Protein AF-A0AAN9GG97-F1 (afdb_monomer_lite)

Sequence (84 aa):
MERRKVEVQVKMKEQEVLNYELSSLKPRAKVYRQQQNSNIMFLSGVQQEMHRAKQNLDSLQKEYRDLETSTSHTERREEEEEKS

InterPro domains:
  IPR054148 ASNSD1 upstream open reading frame protein [PF21975] (5-69)

Structure (mmCIF, N/CA/C/O backbone):
data_AF-A0AAN9GG97-F1
#
_entry.id   AF-A0AAN9GG97-F1
#
loop_
_atom_site.group_PDB
_atom_site.id
_atom_site.type_symbol
_atom_site.label_atom_id
_atom_site.label_alt_id
_atom_site.label_comp_id
_atom_site.label_asym_id
_atom_site.label_entity_id
_atom_site.label_seq_id
_atom_site.pdbx_PDB_ins_code
_atom_site.Cartn_x
_atom_site.Cartn_y
_atom_site.Cartn_z
_atom_site.occupancy
_atom_site.B_iso_or_equiv
_atom_site.auth_seq_id
_atom_site.auth_comp_id
_atom_site.auth_asym_id
_atom_site.auth_atom_id
_atom_site.pdbx_PDB_model_num
ATOM 1 N N . MET A 1 1 ? 4.864 -0.172 -22.205 1.00 72.56 1 MET A N 1
ATOM 2 C CA . MET A 1 1 ? 5.610 0.196 -20.982 1.00 72.56 1 MET A CA 1
ATOM 3 C C . MET A 1 1 ? 4.978 1.384 -20.267 1.00 72.56 1 MET A C 1
ATOM 5 O O . MET A 1 1 ? 4.716 1.274 -19.077 1.00 72.56 1 MET A O 1
ATOM 9 N N . GLU A 1 2 ? 4.620 2.455 -20.981 1.00 84.31 2 GLU A N 1
ATOM 10 C CA . GLU A 1 2 ? 4.092 3.685 -20.366 1.00 84.31 2 GLU A CA 1
ATOM 11 C C . GLU A 1 2 ? 2.814 3.508 -19.528 1.00 84.31 2 GLU A C 1
ATOM 13 O O . GLU A 1 2 ? 2.766 3.921 -18.374 1.00 84.31 2 GLU A O 1
ATOM 18 N N . ARG A 1 3 ? 1.806 2.781 -20.035 1.00 90.19 3 ARG A N 1
ATOM 19 C CA . ARG A 1 3 ? 0.585 2.485 -19.255 1.00 90.19 3 ARG A CA 1
ATOM 20 C C . ARG A 1 3 ? 0.884 1.797 -17.920 1.00 90.19 3 ARG A C 1
ATOM 22 O O . ARG A 1 3 ? 0.258 2.117 -16.917 1.00 90.19 3 ARG A O 1
ATOM 29 N N . ARG A 1 4 ? 1.865 0.888 -17.895 1.00 91.75 4 ARG A N 1
ATOM 30 C CA . ARG A 1 4 ? 2.246 0.175 -16.673 1.00 91.75 4 ARG A CA 1
ATOM 31 C C . ARG A 1 4 ? 2.949 1.096 -15.676 1.00 91.75 4 ARG A C 1
ATOM 33 O O . ARG A 1 4 ? 2.671 1.000 -14.488 1.00 91.75 4 ARG A O 1
ATOM 40 N N . LYS A 1 5 ? 3.808 2.006 -16.147 1.00 90.56 5 LYS A N 1
ATOM 41 C CA . LYS A 1 5 ? 4.450 3.020 -15.294 1.00 90.56 5 LYS A CA 1
ATOM 42 C C . LYS A 1 5 ? 3.404 3.896 -14.601 1.00 90.56 5 LYS A C 1
ATOM 44 O O . LYS A 1 5 ? 3.457 4.046 -13.383 1.00 90.56 5 LYS A O 1
ATOM 49 N N . VAL A 1 6 ? 2.409 4.376 -15.350 1.00 94.50 6 VAL A N 1
ATOM 50 C CA . VAL A 1 6 ? 1.292 5.163 -14.800 1.00 94.50 6 VAL A CA 1
ATOM 51 C C . VAL A 1 6 ? 0.483 4.354 -13.780 1.00 94.50 6 VAL A C 1
ATOM 53 O O . VAL A 1 6 ? 0.213 4.847 -12.689 1.00 94.50 6 VAL A O 1
ATOM 56 N N . GLU A 1 7 ? 0.143 3.094 -14.074 1.00 95.31 7 GLU A N 1
ATOM 57 C CA . GLU A 1 7 ? -0.545 2.217 -13.110 1.00 95.31 7 GLU A CA 1
ATOM 58 C C . GLU A 1 7 ? 0.238 2.052 -11.801 1.00 95.31 7 GLU A C 1
ATOM 60 O O . GLU A 1 7 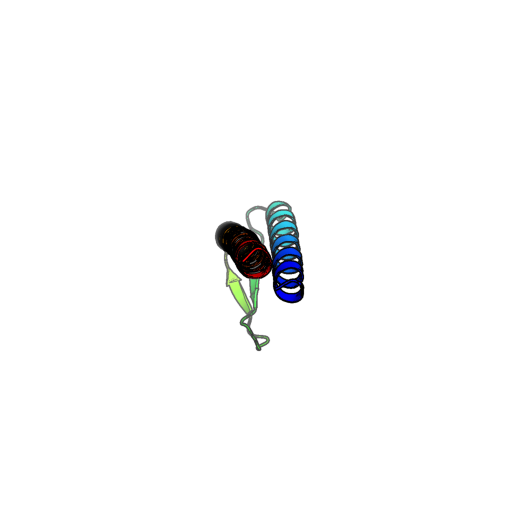? -0.346 2.093 -10.717 1.00 95.31 7 GLU A O 1
ATOM 65 N N . VAL A 1 8 ? 1.556 1.853 -11.887 1.00 95.50 8 VAL A N 1
ATOM 66 C CA . VAL A 1 8 ? 2.417 1.705 -10.708 1.00 95.50 8 VAL A CA 1
ATOM 67 C C . VAL A 1 8 ? 2.474 3.011 -9.914 1.00 95.50 8 VAL A C 1
ATOM 69 O O . VAL A 1 8 ? 2.322 2.969 -8.695 1.00 95.50 8 VAL A O 1
ATOM 72 N N . GLN A 1 9 ? 2.591 4.168 -10.573 1.00 95.25 9 GLN A N 1
ATOM 73 C CA . GLN A 1 9 ? 2.558 5.479 -9.910 1.00 95.25 9 GLN A CA 1
ATOM 74 C C . GLN A 1 9 ? 1.237 5.730 -9.172 1.00 95.25 9 GLN A C 1
ATOM 76 O O . GLN A 1 9 ? 1.251 6.185 -8.027 1.00 95.25 9 GLN A O 1
ATOM 81 N N . VAL A 1 10 ? 0.097 5.391 -9.785 1.00 97.12 10 VAL A N 1
ATOM 82 C CA . VAL A 1 10 ? -1.218 5.498 -9.131 1.00 97.12 10 VAL A CA 1
ATOM 83 C C . VAL A 1 10 ? -1.255 4.632 -7.873 1.00 97.12 10 VAL A C 1
ATOM 85 O O . VAL A 1 10 ? -1.580 5.128 -6.795 1.00 97.12 10 VAL A O 1
ATOM 88 N N . LYS A 1 11 ? -0.827 3.367 -7.967 1.00 96.44 11 LYS A N 1
ATOM 89 C CA . LYS A 1 11 ? -0.776 2.461 -6.809 1.00 96.44 11 LYS A CA 1
ATOM 90 C C . LYS A 1 11 ? 0.177 2.943 -5.718 1.00 96.44 11 LYS A C 1
ATOM 92 O O . LYS A 1 11 ? -0.127 2.787 -4.537 1.00 96.44 11 LYS A O 1
ATOM 97 N N . MET A 1 12 ? 1.322 3.526 -6.081 1.00 96.75 12 MET A N 1
ATOM 98 C CA . MET A 1 12 ? 2.235 4.137 -5.110 1.00 96.75 12 MET A CA 1
ATOM 99 C C . MET A 1 12 ? 1.529 5.259 -4.356 1.00 96.75 12 MET A C 1
ATOM 101 O O . MET A 1 12 ? 1.585 5.297 -3.126 1.00 96.75 12 MET A O 1
ATOM 105 N N . LYS A 1 13 ? 0.794 6.118 -5.075 1.00 97.00 13 LYS A N 1
ATOM 106 C CA . LYS A 1 13 ? 0.060 7.213 -4.448 1.00 97.00 13 LYS A CA 1
ATOM 107 C C . LYS A 1 13 ? -1.022 6.717 -3.493 1.00 97.00 13 LYS A C 1
ATOM 109 O O . LYS A 1 13 ? -1.176 7.264 -2.404 1.00 97.00 13 LYS A O 1
ATOM 114 N N . GLU A 1 14 ? -1.725 5.651 -3.862 1.00 96.69 14 GLU A N 1
ATOM 115 C CA . GLU A 1 14 ? -2.696 4.993 -2.985 1.00 96.69 14 GLU A CA 1
ATOM 116 C C . GLU A 1 14 ? -2.047 4.466 -1.694 1.00 96.69 14 GLU A C 1
ATOM 118 O O . GLU A 1 14 ? -2.603 4.659 -0.613 1.00 96.69 14 GLU A O 1
ATOM 123 N N . GLN A 1 15 ? -0.862 3.840 -1.771 1.00 96.31 15 GLN A N 1
ATOM 124 C CA . GLN A 1 15 ? -0.155 3.364 -0.571 1.00 96.31 15 GLN A CA 1
ATOM 125 C C . GLN A 1 15 ? 0.336 4.517 0.320 1.00 96.31 15 GLN A C 1
ATOM 127 O O . GLN A 1 15 ? 0.295 4.393 1.544 1.00 96.31 15 GLN A O 1
ATOM 132 N N . GLU A 1 16 ? 0.770 5.641 -0.261 1.00 95.50 16 GLU A N 1
ATOM 133 C CA . GLU A 1 16 ? 1.142 6.843 0.500 1.00 95.50 16 GLU A CA 1
ATOM 134 C C . GLU A 1 16 ? -0.042 7.401 1.290 1.00 95.50 16 GLU A C 1
ATOM 136 O O . GLU A 1 16 ? 0.081 7.652 2.491 1.00 95.50 16 GLU A O 1
ATOM 141 N N . VAL A 1 17 ? -1.191 7.560 0.623 1.00 96.25 17 VAL A N 1
ATOM 142 C CA . VAL A 1 17 ? -2.424 8.034 1.261 1.00 96.25 17 VAL A CA 1
ATOM 143 C C . VAL A 1 17 ? -2.843 7.057 2.353 1.00 96.25 17 VAL A C 1
A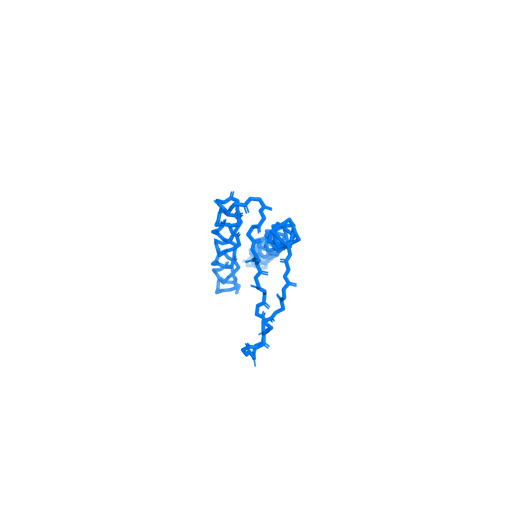TOM 145 O O . VAL A 1 17 ? -3.075 7.479 3.479 1.00 96.25 17 VAL A O 1
ATOM 148 N N . LEU A 1 18 ? -2.843 5.749 2.082 1.00 94.88 18 LEU A N 1
ATOM 149 C CA . LEU A 1 18 ? -3.184 4.740 3.084 1.00 94.88 18 LEU A CA 1
ATOM 150 C C . LEU A 1 18 ? -2.283 4.823 4.325 1.00 94.88 18 LEU A C 1
ATOM 152 O O . LEU A 1 18 ? -2.770 4.732 5.448 1.00 94.88 18 LEU A O 1
ATOM 156 N N . ASN A 1 19 ? -0.975 5.005 4.146 1.00 94.44 19 ASN A N 1
ATOM 157 C CA . ASN A 1 19 ? -0.036 5.119 5.259 1.00 94.44 19 ASN A CA 1
ATOM 158 C C . ASN A 1 19 ? -0.260 6.413 6.065 1.00 94.44 19 ASN A C 1
ATOM 160 O O . ASN A 1 19 ? -0.203 6.385 7.295 1.00 94.44 19 ASN A O 1
ATOM 164 N N . TYR A 1 20 ? -0.571 7.524 5.388 1.00 95.38 20 TYR A N 1
ATOM 165 C CA . TYR A 1 20 ? -0.966 8.774 6.040 1.00 95.38 20 TYR A CA 1
ATOM 166 C C . TYR A 1 20 ? -2.248 8.594 6.865 1.00 95.38 20 TYR A C 1
ATOM 168 O O . TYR A 1 20 ? -2.253 8.912 8.055 1.00 95.38 20 TYR A O 1
ATOM 176 N N . GLU A 1 21 ? -3.289 7.997 6.285 1.00 95.12 21 GLU A N 1
ATOM 177 C CA . GLU A 1 21 ? -4.556 7.734 6.973 1.00 95.12 21 GLU A CA 1
ATOM 178 C C . GLU A 1 21 ? -4.367 6.806 8.176 1.00 95.12 21 GLU A C 1
ATOM 180 O O . GLU A 1 21 ? -4.833 7.097 9.272 1.00 95.12 21 GLU A O 1
ATOM 185 N N . LEU A 1 22 ? -3.608 5.716 8.032 1.00 94.19 22 LEU A N 1
ATOM 186 C CA . LEU A 1 22 ? -3.320 4.812 9.149 1.00 94.19 22 LEU A CA 1
ATOM 187 C C . LEU A 1 22 ? -2.541 5.503 10.277 1.00 94.19 22 LEU A C 1
ATOM 189 O O . LEU A 1 22 ? -2.757 5.185 11.446 1.00 94.19 22 LEU A O 1
ATOM 193 N N . SER A 1 23 ? -1.662 6.453 9.943 1.00 93.12 23 SER A N 1
ATOM 194 C CA . SER A 1 23 ? -0.897 7.226 10.929 1.00 93.12 23 SER A CA 1
ATOM 195 C C . SER A 1 23 ? -1.743 8.249 11.694 1.00 93.12 23 SER A C 1
ATOM 197 O O . SER A 1 23 ? -1.398 8.595 12.824 1.00 93.12 23 SER A O 1
ATOM 199 N N . SER A 1 24 ? -2.853 8.709 11.106 1.00 94.88 24 SER A N 1
ATOM 200 C CA . SER A 1 24 ? -3.778 9.660 11.735 1.00 94.88 24 SER A CA 1
ATOM 201 C C . SER A 1 24 ? -4.749 8.977 12.711 1.00 94.88 24 SER A C 1
ATOM 203 O O . SER A 1 24 ? -5.371 9.635 13.553 1.00 94.88 24 SER A O 1
ATOM 205 N N . LEU A 1 25 ? -4.864 7.645 12.643 1.00 94.00 25 LEU A N 1
ATOM 206 C CA . LEU A 1 25 ? -5.725 6.865 13.523 1.00 94.00 25 LEU A CA 1
ATOM 207 C C . LEU A 1 25 ? -5.227 6.857 14.973 1.00 94.00 25 LEU A C 1
ATOM 209 O O . LEU A 1 25 ? -4.035 6.852 15.280 1.00 94.00 25 LEU A O 1
ATOM 213 N N . LYS A 1 26 ? -6.179 6.754 15.907 1.00 92.12 26 LYS A N 1
ATOM 214 C CA . LYS A 1 26 ? -5.867 6.560 17.330 1.00 92.12 26 LYS A CA 1
ATOM 215 C C . LYS A 1 26 ? -5.108 5.232 17.532 1.00 92.12 26 LYS A C 1
ATOM 217 O O . LYS A 1 26 ? -5.480 4.240 16.906 1.00 92.12 26 LYS A O 1
ATOM 222 N N . PRO A 1 27 ? -4.170 5.133 18.498 1.00 84.12 27 PRO A N 1
ATOM 223 C CA . PRO A 1 27 ? -3.327 3.940 18.694 1.00 84.12 27 PRO A CA 1
ATOM 224 C C . PRO A 1 27 ? -4.061 2.602 18.898 1.00 84.12 27 PRO A C 1
ATOM 226 O O . PRO A 1 27 ? -3.470 1.541 18.729 1.00 84.12 27 PRO A O 1
ATOM 229 N N . ARG A 1 28 ? -5.339 2.633 19.294 1.00 86.56 28 ARG A N 1
ATOM 230 C CA . ARG A 1 28 ? -6.184 1.448 19.534 1.00 86.56 28 ARG A CA 1
ATOM 231 C C . ARG A 1 28 ? -7.386 1.364 18.589 1.00 86.56 28 ARG A C 1
ATOM 233 O O . ARG A 1 28 ? -8.365 0.686 18.897 1.00 86.56 28 ARG A O 1
ATOM 240 N N . ALA A 1 29 ? -7.352 2.089 17.473 1.00 93.06 29 ALA A N 1
ATOM 241 C CA . ALA A 1 29 ? -8.385 1.986 16.454 1.00 93.06 29 ALA A CA 1
ATOM 242 C C . ALA A 1 29 ? -8.422 0.560 15.882 1.00 93.06 29 ALA A C 1
ATOM 244 O O . ALA A 1 29 ? -7.382 -0.052 15.636 1.00 93.06 29 ALA A O 1
ATOM 245 N N . LYS A 1 30 ? -9.632 0.027 15.681 1.00 93.44 30 LYS A N 1
ATOM 246 C CA . LYS A 1 30 ? -9.820 -1.249 14.987 1.00 93.44 30 LYS A CA 1
ATOM 247 C C . LYS A 1 30 ? -9.684 -0.994 13.494 1.00 93.44 30 LYS A C 1
ATOM 249 O O . LYS A 1 30 ? -10.465 -0.226 12.938 1.00 93.44 30 LYS A O 1
ATOM 254 N N . VAL A 1 31 ? -8.712 -1.641 12.871 1.00 95.31 31 VAL A N 1
ATOM 255 C CA . VAL A 1 31 ? -8.515 -1.594 11.425 1.00 95.31 31 VAL A CA 1
ATOM 256 C C . VAL A 1 31 ? -9.024 -2.901 10.849 1.00 95.31 31 VAL A C 1
ATOM 258 O O . VAL A 1 31 ? -8.8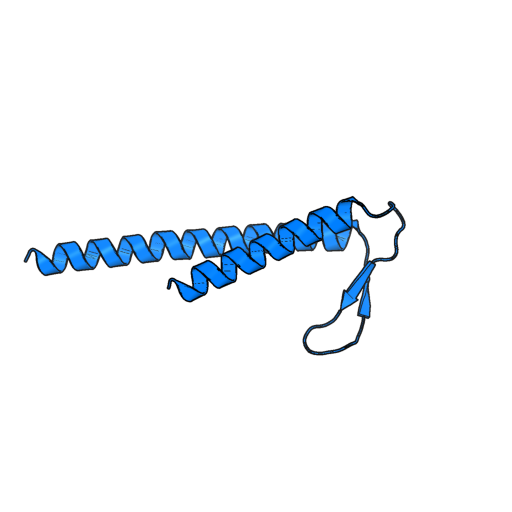10 -3.965 11.425 1.00 95.31 31 VAL A O 1
ATOM 261 N N . TYR A 1 32 ? -9.722 -2.825 9.726 1.00 95.00 32 TYR A N 1
ATOM 262 C CA . TYR A 1 32 ? -10.206 -4.003 9.027 1.00 95.00 32 TYR A CA 1
ATOM 263 C C . TYR A 1 32 ? -9.647 -4.010 7.617 1.00 95.00 32 TYR A C 1
ATOM 265 O O . TYR A 1 32 ? -9.673 -2.991 6.929 1.00 95.00 32 TYR A O 1
ATOM 273 N N . ARG A 1 33 ? -9.153 -5.167 7.183 1.00 93.88 33 ARG A N 1
ATOM 274 C CA . ARG A 1 33 ? -8.679 -5.369 5.820 1.00 93.88 33 ARG A CA 1
ATOM 275 C C . ARG A 1 33 ? -9.698 -6.178 5.042 1.00 93.88 33 ARG A C 1
ATOM 277 O O . ARG A 1 33 ? -10.054 -7.284 5.447 1.00 93.88 33 ARG A O 1
ATOM 284 N N . GLN A 1 34 ? -10.118 -5.642 3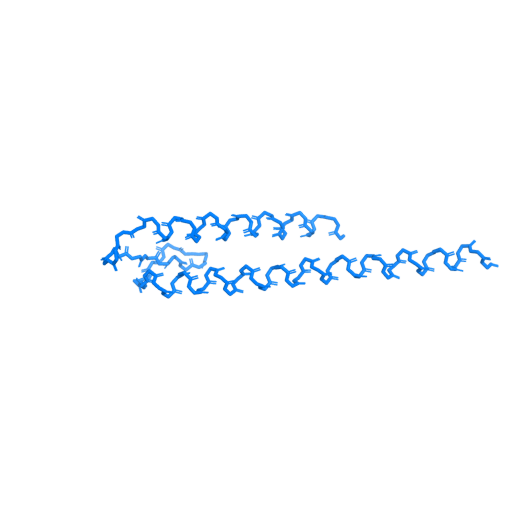.907 1.00 94.12 34 GLN A N 1
ATOM 285 C CA . GLN A 1 34 ? -10.990 -6.342 2.978 1.00 94.12 34 GLN A CA 1
ATOM 286 C C . GLN A 1 34 ? -10.195 -7.352 2.138 1.00 94.12 34 GLN A C 1
ATOM 288 O O . GLN A 1 34 ? -9.097 -7.059 1.655 1.00 94.12 34 GLN A O 1
ATOM 293 N N . GLN A 1 35 ? -10.742 -8.554 1.967 1.00 93.12 35 GLN A N 1
ATOM 294 C CA . GLN A 1 35 ? -10.215 -9.547 1.035 1.00 93.12 35 GLN A CA 1
ATOM 295 C C . GLN A 1 35 ? -10.484 -9.114 -0.413 1.00 93.12 35 GLN A C 1
ATOM 297 O O . GLN A 1 35 ? -11.545 -8.583 -0.726 1.00 93.12 35 GLN A O 1
ATOM 302 N N . GLN A 1 36 ? -9.542 -9.370 -1.323 1.00 92.12 36 GLN A N 1
ATOM 303 C CA . GLN A 1 36 ? -9.756 -9.089 -2.745 1.00 92.12 36 GLN A CA 1
ATOM 304 C C . GLN A 1 36 ? -10.953 -9.874 -3.294 1.00 92.12 36 GLN A C 1
ATOM 306 O O . GLN A 1 36 ? -11.130 -11.051 -2.975 1.00 92.12 36 GLN A O 1
ATOM 311 N N . ASN A 1 37 ? -11.742 -9.214 -4.147 1.00 92.69 37 ASN A N 1
ATOM 312 C CA . ASN A 1 37 ? -12.915 -9.780 -4.824 1.00 92.69 37 ASN A CA 1
ATOM 313 C C . ASN A 1 37 ? -14.005 -10.302 -3.870 1.00 92.69 37 ASN A C 1
ATOM 315 O O . ASN A 1 37 ? -14.781 -11.183 -4.227 1.00 92.69 37 ASN A O 1
ATOM 319 N N . SER A 1 38 ? -14.056 -9.781 -2.642 1.00 95.06 38 SER A N 1
ATOM 320 C CA . SER A 1 38 ? -15.044 -10.155 -1.634 1.00 95.06 38 SER A CA 1
ATOM 321 C C . SER A 1 38 ? -15.312 -8.991 -0.683 1.00 95.06 38 SER A C 1
ATOM 323 O O . SER A 1 38 ? -14.503 -8.076 -0.560 1.00 95.06 38 SER A O 1
ATOM 325 N N . ASN A 1 39 ? -16.435 -9.038 0.030 1.00 94.06 39 ASN A N 1
ATOM 326 C CA . ASN A 1 39 ? -16.767 -8.080 1.090 1.00 94.06 39 ASN A CA 1
ATOM 327 C C . ASN A 1 39 ? -16.369 -8.588 2.487 1.00 94.06 39 ASN A C 1
ATOM 329 O O . ASN A 1 39 ? -16.755 -8.004 3.497 1.00 94.06 39 ASN A O 1
ATOM 333 N N . ILE A 1 40 ? -15.604 -9.682 2.560 1.00 96.12 40 ILE A N 1
ATOM 334 C CA . ILE A 1 40 ? -15.092 -10.207 3.828 1.00 96.12 40 ILE A CA 1
ATOM 335 C C . ILE A 1 40 ? -13.998 -9.277 4.354 1.00 96.12 40 ILE A C 1
ATOM 337 O O . ILE A 1 40 ? -13.024 -8.981 3.660 1.00 96.12 40 ILE A O 1
ATOM 341 N N . MET A 1 41 ? -14.162 -8.851 5.605 1.00 95.81 41 MET A N 1
ATOM 342 C CA . MET A 1 41 ? -13.245 -7.975 6.321 1.00 95.81 41 MET A CA 1
ATOM 343 C C . MET A 1 41 ? -12.627 -8.711 7.509 1.00 95.81 41 MET A C 1
ATOM 345 O O . MET A 1 41 ? -13.341 -9.234 8.362 1.00 95.81 41 MET A O 1
ATOM 349 N N . PHE A 1 42 ? -11.301 -8.715 7.588 1.00 95.12 42 PHE A N 1
ATOM 350 C CA . PHE A 1 42 ? -10.560 -9.298 8.701 1.00 95.12 42 PHE A CA 1
ATOM 351 C C . PHE A 1 42 ? -10.044 -8.206 9.622 1.00 95.12 42 PHE A C 1
ATOM 353 O O . PHE A 1 42 ? -9.493 -7.208 9.155 1.00 95.12 42 PHE A O 1
ATOM 360 N N . LEU A 1 43 ? -10.202 -8.405 10.931 1.00 95.25 43 LEU A N 1
ATOM 361 C CA . LEU A 1 43 ? -9.596 -7.525 11.921 1.00 95.25 43 LEU A CA 1
ATOM 362 C C . LEU A 1 43 ? -8.071 -7.579 11.776 1.00 95.25 43 LEU A C 1
ATOM 364 O O . LEU A 1 43 ? -7.477 -8.656 11.754 1.00 95.25 43 LEU A O 1
ATOM 368 N N . SER A 1 44 ? -7.454 -6.408 11.706 1.00 93.12 44 SER A N 1
ATOM 369 C CA . SER A 1 44 ? -6.011 -6.217 11.694 1.00 93.12 44 SER A CA 1
ATOM 370 C C . SER A 1 44 ? -5.620 -5.085 12.652 1.00 93.12 44 SER A C 1
ATOM 372 O O . SER A 1 44 ? -6.463 -4.360 13.190 1.00 93.12 44 SER A O 1
ATOM 374 N N . GLY A 1 45 ? -4.323 -4.960 12.917 1.00 91.12 45 GLY A N 1
ATOM 375 C CA . GLY A 1 45 ? -3.759 -3.882 13.720 1.00 91.12 45 GLY A CA 1
ATOM 376 C C . GLY A 1 45 ? -3.263 -2.728 12.854 1.00 91.12 45 GLY A C 1
ATOM 377 O O . GLY A 1 45 ? -2.751 -2.945 11.758 1.00 91.12 45 GLY A O 1
ATOM 378 N N . VAL A 1 46 ? -3.317 -1.505 13.393 1.00 92.50 46 VAL A N 1
ATOM 379 C CA . VAL A 1 46 ? -2.756 -0.302 12.745 1.00 92.50 46 VAL A CA 1
ATOM 380 C C . VAL A 1 46 ? -1.300 -0.535 12.331 1.00 92.50 46 VAL A C 1
ATOM 382 O O . VAL A 1 46 ? -0.943 -0.321 11.180 1.00 92.50 46 VAL A O 1
ATOM 385 N N . GLN A 1 47 ? -0.466 -1.056 13.238 1.00 91.62 47 GLN A N 1
ATOM 386 C CA . GLN A 1 47 ? 0.950 -1.316 12.952 1.00 91.62 47 GLN A CA 1
ATOM 387 C C . GLN A 1 47 ? 1.158 -2.357 11.845 1.00 91.62 47 GLN A C 1
ATOM 389 O O . GLN A 1 47 ? 2.066 -2.206 11.030 1.00 91.62 47 GLN A O 1
ATOM 394 N N . GLN A 1 48 ? 0.315 -3.393 11.802 1.00 93.00 48 GLN A N 1
ATOM 395 C CA . GLN A 1 48 ? 0.404 -4.443 10.791 1.00 93.00 48 GLN A CA 1
ATOM 396 C C . GLN A 1 48 ? 0.070 -3.889 9.403 1.00 93.00 48 GLN A C 1
ATOM 398 O O . GLN A 1 48 ? 0.835 -4.100 8.463 1.00 93.00 48 GLN A O 1
ATOM 403 N N . GLU A 1 49 ? -1.021 -3.129 9.279 1.00 94.31 49 GLU A N 1
ATOM 404 C CA . GLU A 1 49 ? -1.396 -2.523 7.998 1.00 94.31 49 GLU A CA 1
ATOM 405 C C . GLU A 1 49 ? -0.439 -1.397 7.584 1.00 94.31 49 GLU A C 1
ATOM 407 O O . GLU A 1 49 ? -0.125 -1.284 6.402 1.00 94.31 49 GLU A O 1
ATOM 412 N N . MET A 1 50 ? 0.122 -0.629 8.525 1.00 93.31 50 MET A N 1
ATOM 413 C CA . MET A 1 50 ? 1.171 0.354 8.214 1.00 93.31 50 MET A CA 1
ATOM 414 C C . MET A 1 50 ? 2.436 -0.319 7.675 1.00 93.31 50 MET A C 1
ATOM 416 O O . MET A 1 50 ? 3.025 0.150 6.703 1.00 93.31 50 MET A O 1
ATOM 420 N N . HIS A 1 51 ? 2.867 -1.423 8.294 1.00 94.81 51 HIS A N 1
ATOM 421 C CA . HIS A 1 51 ? 4.012 -2.190 7.810 1.00 94.81 51 HIS A CA 1
ATOM 422 C C . HIS A 1 51 ? 3.753 -2.739 6.405 1.00 94.81 51 HIS A C 1
ATOM 424 O O . HIS A 1 51 ? 4.594 -2.597 5.520 1.00 94.81 51 HIS A O 1
ATOM 430 N N . ARG A 1 52 ? 2.555 -3.285 6.176 1.00 94.25 52 ARG A N 1
ATOM 431 C CA . ARG A 1 52 ? 2.131 -3.788 4.870 1.00 94.25 52 ARG A CA 1
ATOM 432 C C . ARG A 1 52 ? 2.092 -2.690 3.803 1.00 94.25 52 ARG A C 1
ATOM 434 O O . ARG A 1 52 ? 2.570 -2.916 2.696 1.00 94.25 52 ARG A O 1
ATOM 441 N N . ALA A 1 53 ? 1.556 -1.511 4.122 1.00 94.69 53 ALA A N 1
ATOM 442 C CA . ALA A 1 53 ? 1.522 -0.373 3.203 1.00 94.69 53 ALA A CA 1
ATOM 443 C C . ALA A 1 53 ? 2.938 0.056 2.785 1.00 94.69 53 ALA A C 1
ATOM 445 O O . ALA A 1 53 ? 3.189 0.271 1.601 1.00 94.69 53 ALA A O 1
ATOM 446 N N . LYS A 1 54 ? 3.888 0.091 3.733 1.00 95.00 54 LYS A N 1
ATOM 447 C CA . LYS A 1 54 ? 5.306 0.371 3.446 1.00 95.00 54 LYS A CA 1
ATOM 448 C C . LYS A 1 54 ? 5.941 -0.700 2.558 1.00 95.00 54 LYS A C 1
ATOM 450 O O . LYS A 1 54 ? 6.521 -0.358 1.539 1.00 95.00 54 LYS A O 1
ATOM 455 N N . GLN A 1 55 ? 5.757 -1.982 2.879 1.00 96.44 55 GLN A N 1
ATOM 456 C CA . GLN A 1 55 ? 6.279 -3.082 2.054 1.00 96.44 55 GLN A CA 1
ATOM 457 C C . GLN A 1 55 ? 5.742 -3.050 0.615 1.00 96.44 55 GLN A C 1
ATOM 459 O O . GLN A 1 55 ? 6.485 -3.299 -0.337 1.00 96.44 55 GLN A O 1
AT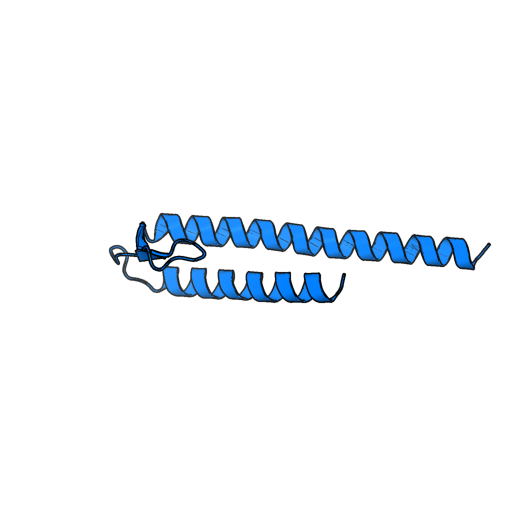OM 464 N N . ASN A 1 56 ? 4.456 -2.734 0.444 1.00 95.62 56 ASN A N 1
ATOM 465 C CA . ASN A 1 56 ? 3.860 -2.578 -0.880 1.00 95.62 56 ASN A CA 1
ATOM 466 C C . ASN A 1 56 ? 4.465 -1.381 -1.622 1.00 95.62 56 ASN A C 1
ATOM 468 O O . ASN A 1 56 ? 4.769 -1.503 -2.805 1.00 95.62 56 ASN A O 1
ATOM 472 N N . LEU A 1 57 ? 4.648 -0.245 -0.942 1.00 95.69 57 LEU A N 1
ATOM 473 C CA . LEU A 1 57 ? 5.257 0.948 -1.529 1.00 95.69 57 LEU A CA 1
ATOM 474 C C . LEU A 1 57 ? 6.692 0.668 -1.994 1.00 95.69 57 LEU A C 1
ATOM 476 O O . LEU A 1 57 ? 7.018 0.975 -3.137 1.00 95.69 57 LEU A O 1
ATOM 480 N N . ASP A 1 58 ? 7.505 0.015 -1.161 1.00 96.06 58 ASP A N 1
ATOM 481 C CA . ASP A 1 58 ? 8.883 -0.368 -1.498 1.00 96.06 58 ASP A CA 1
ATOM 482 C C . ASP A 1 58 ? 8.920 -1.301 -2.723 1.00 96.06 58 ASP A C 1
ATOM 484 O O . ASP A 1 58 ? 9.745 -1.146 -3.626 1.00 96.06 58 ASP A O 1
ATOM 488 N N . SER A 1 59 ? 7.980 -2.250 -2.793 1.00 97.25 59 SER A N 1
ATOM 489 C CA . SER A 1 59 ? 7.855 -3.177 -3.926 1.00 97.25 59 SER A CA 1
ATOM 490 C C . SER A 1 59 ? 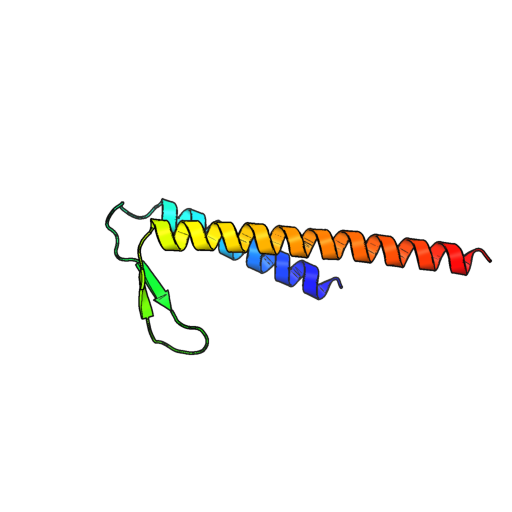7.467 -2.456 -5.220 1.00 97.25 59 SER A C 1
ATOM 492 O O . SER A 1 59 ? 8.054 -2.718 -6.269 1.00 97.25 59 SER A O 1
ATOM 494 N N . LEU A 1 60 ? 6.515 -1.521 -5.150 1.00 96.50 60 LEU A N 1
ATOM 495 C CA . LEU A 1 60 ? 6.077 -0.722 -6.297 1.00 96.50 60 LEU A CA 1
ATOM 496 C C . LEU A 1 60 ? 7.173 0.238 -6.775 1.00 96.50 60 LEU A C 1
ATOM 498 O O . LEU A 1 60 ? 7.364 0.392 -7.977 1.00 96.50 60 LEU A O 1
ATOM 502 N N . GLN A 1 61 ? 7.938 0.839 -5.859 1.00 95.44 61 GLN A N 1
ATOM 503 C CA . GLN A 1 61 ? 9.094 1.673 -6.203 1.00 95.44 61 GLN A CA 1
ATOM 504 C C . GLN A 1 61 ? 10.173 0.878 -6.937 1.00 95.44 61 GLN A C 1
ATOM 506 O O . GLN A 1 61 ? 10.768 1.377 -7.895 1.00 95.44 61 GLN A O 1
ATOM 511 N N . LYS A 1 62 ? 10.423 -0.362 -6.502 1.00 96.00 62 LYS A N 1
ATOM 512 C CA . LYS A 1 62 ? 11.338 -1.264 -7.199 1.00 96.00 62 LYS A CA 1
ATOM 513 C C . LYS A 1 62 ? 10.825 -1.588 -8.603 1.00 96.00 62 LYS A C 1
ATOM 515 O O . LYS A 1 62 ? 11.573 -1.422 -9.558 1.00 96.00 62 LYS A O 1
ATOM 520 N N . GLU A 1 63 ? 9.554 -1.974 -8.733 1.00 94.69 63 GLU A N 1
ATOM 521 C CA . GLU A 1 63 ? 8.938 -2.257 -10.036 1.00 94.69 63 GLU A CA 1
ATOM 522 C C . GLU A 1 63 ? 9.032 -1.048 -10.976 1.00 94.69 63 GLU A C 1
ATOM 524 O O . GLU A 1 63 ? 9.416 -1.190 -12.133 1.00 94.69 63 GLU A O 1
ATOM 529 N N . TYR A 1 64 ? 8.738 0.152 -10.475 1.00 94.00 64 TYR A N 1
ATOM 530 C CA . TYR A 1 64 ? 8.837 1.379 -11.256 1.00 94.00 64 TYR A CA 1
ATOM 531 C C . TYR A 1 64 ? 10.265 1.617 -11.770 1.00 94.00 64 TYR A C 1
ATOM 533 O O . TYR A 1 64 ? 10.457 1.885 -12.955 1.00 94.00 64 TYR A O 1
ATOM 541 N N . ARG A 1 65 ? 11.276 1.438 -10.911 1.00 92.62 65 ARG A N 1
ATOM 542 C CA . ARG A 1 65 ? 12.690 1.564 -11.294 1.00 92.62 65 ARG A CA 1
ATOM 543 C C . ARG A 1 65 ? 13.098 0.532 -12.346 1.00 92.62 65 ARG A C 1
ATOM 545 O O . ARG A 1 65 ? 13.796 0.876 -13.295 1.00 92.62 65 ARG A O 1
ATOM 552 N N . ASP A 1 66 ? 12.653 -0.712 -12.201 1.00 92.56 66 ASP A N 1
ATOM 553 C CA . ASP A 1 66 ? 12.927 -1.784 -13.166 1.00 92.56 66 ASP A CA 1
ATOM 554 C C . ASP A 1 66 ? 12.264 -1.488 -14.531 1.00 92.56 66 ASP A C 1
ATOM 556 O O . ASP A 1 66 ? 12.824 -1.765 -15.597 1.00 92.56 66 ASP A O 1
ATOM 560 N N . LEU A 1 67 ? 11.085 -0.856 -14.527 1.00 90.88 67 LEU A N 1
ATOM 561 C CA . LEU A 1 67 ? 10.417 -0.383 -15.743 1.00 90.88 67 LEU A CA 1
ATOM 562 C C . LEU A 1 67 ? 11.150 0.792 -16.406 1.00 90.88 67 LEU A C 1
ATOM 564 O O . LEU A 1 67 ? 11.084 0.922 -17.625 1.00 90.88 67 LEU A O 1
ATOM 568 N N . GLU A 1 68 ? 11.824 1.655 -15.645 1.00 88.62 68 GLU A N 1
ATOM 569 C CA . GLU A 1 68 ? 12.648 2.741 -16.194 1.00 88.62 68 GLU A CA 1
ATOM 570 C C . GLU A 1 68 ? 13.944 2.221 -16.820 1.00 88.62 68 GLU A C 1
ATOM 572 O O . GLU A 1 68 ? 14.260 2.562 -17.962 1.00 88.62 68 GLU A O 1
ATOM 577 N N . THR A 1 69 ? 14.667 1.348 -16.117 1.00 87.56 69 THR A N 1
ATOM 578 C CA . THR A 1 69 ? 15.929 0.785 -16.619 1.00 87.56 69 THR A CA 1
ATOM 579 C C . THR A 1 69 ? 15.715 -0.069 -17.865 1.00 87.56 69 THR A C 1
ATOM 581 O O . THR A 1 69 ? 16.491 0.033 -18.814 1.00 87.56 69 THR A O 1
ATOM 584 N N . SER A 1 70 ? 14.642 -0.866 -17.905 1.00 80.94 70 SER A N 1
ATOM 585 C CA . SER A 1 70 ? 14.290 -1.661 -19.087 1.00 80.94 70 SER A CA 1
ATOM 586 C C . SER A 1 70 ? 13.966 -0.793 -20.302 1.00 80.94 70 SER A C 1
ATOM 588 O O . SER A 1 70 ? 14.463 -1.099 -21.381 1.00 80.94 70 SER A O 1
ATOM 590 N N . THR A 1 71 ? 13.234 0.319 -20.143 1.00 74.31 71 THR A N 1
ATOM 591 C CA . THR A 1 71 ? 12.998 1.257 -21.257 1.00 74.31 71 THR A CA 1
ATOM 592 C C . THR A 1 71 ? 14.295 1.856 -21.799 1.00 74.31 71 THR A C 1
ATOM 594 O O . THR A 1 71 ? 14.524 1.805 -23.002 1.00 74.31 71 THR A O 1
ATOM 597 N N . SER A 1 72 ? 15.204 2.299 -20.924 1.00 72.38 72 SER A N 1
ATOM 598 C CA . SER A 1 72 ? 16.485 2.876 -21.357 1.00 72.38 72 SER A CA 1
ATOM 599 C C . SER A 1 72 ? 17.425 1.860 -22.016 1.00 72.38 72 SER A C 1
ATOM 601 O O . SER A 1 72 ? 18.282 2.236 -22.811 1.00 72.38 72 SER A O 1
ATOM 603 N N . HIS A 1 73 ? 17.312 0.570 -21.683 1.00 67.88 73 HIS A N 1
ATOM 604 C CA . HIS A 1 73 ? 18.064 -0.489 -22.362 1.00 67.88 73 HIS A CA 1
ATOM 605 C C . HIS A 1 73 ? 17.502 -0.826 -23.746 1.00 67.88 73 HIS A C 1
ATOM 607 O O . HIS A 1 73 ? 18.276 -1.199 -24.625 1.00 67.88 73 HIS A O 1
ATOM 613 N N . THR A 1 74 ? 16.187 -0.707 -23.941 1.00 70.94 74 THR A N 1
ATOM 614 C CA . THR A 1 74 ? 15.553 -0.892 -25.252 1.00 70.94 74 THR A CA 1
ATOM 615 C C . THR A 1 74 ? 15.909 0.256 -26.196 1.00 70.94 74 THR A C 1
ATOM 617 O O . THR A 1 74 ? 16.389 -0.007 -27.291 1.00 70.94 74 THR A O 1
ATOM 620 N N . GLU A 1 75 ? 15.809 1.504 -25.733 1.00 67.31 75 GLU A N 1
ATOM 621 C CA . GLU A 1 75 ? 16.132 2.704 -26.527 1.00 67.31 75 GLU A CA 1
ATOM 622 C C . GLU A 1 75 ? 17.592 2.703 -27.021 1.00 67.31 75 GLU A C 1
ATOM 624 O O . GLU A 1 75 ? 17.856 2.957 -28.191 1.00 67.31 75 GLU A O 1
ATOM 629 N N . ARG A 1 76 ? 18.555 2.318 -26.168 1.00 66.50 76 ARG A N 1
ATOM 630 C CA . ARG A 1 76 ? 19.973 2.228 -26.575 1.00 66.50 76 ARG A CA 1
ATOM 631 C C . ARG A 1 76 ? 20.250 1.156 -27.629 1.00 66.50 76 ARG A C 1
ATOM 633 O O . ARG A 1 76 ? 21.160 1.329 -28.427 1.00 66.50 76 ARG A O 1
ATOM 640 N N . ARG A 1 77 ? 19.506 0.046 -27.616 1.00 66.00 77 ARG A N 1
ATOM 641 C CA . ARG A 1 77 ? 19.652 -1.009 -28.631 1.00 66.00 77 ARG A CA 1
ATOM 642 C C . ARG A 1 77 ? 19.126 -0.554 -29.988 1.00 66.00 77 ARG A C 1
ATOM 644 O O . ARG A 1 77 ? 19.770 -0.819 -30.994 1.00 66.00 77 ARG A O 1
ATOM 651 N N . GLU A 1 78 ? 17.999 0.151 -30.000 1.00 66.69 78 GLU A N 1
ATOM 652 C CA . GLU A 1 78 ? 17.407 0.691 -31.228 1.00 66.69 78 GLU A CA 1
ATOM 653 C C . GLU A 1 78 ? 18.322 1.757 -31.866 1.00 66.69 78 GLU A C 1
ATOM 655 O O . GLU A 1 78 ? 18.541 1.730 -33.074 1.00 66.69 78 GLU A O 1
ATOM 660 N N . GLU A 1 79 ? 18.966 2.616 -31.064 1.00 65.56 79 GLU A N 1
ATOM 661 C CA . GLU A 1 79 ? 19.944 3.604 -31.557 1.00 65.56 79 GLU A CA 1
ATOM 662 C C . GLU A 1 79 ? 21.241 2.989 -32.125 1.00 65.56 79 GLU A C 1
ATOM 664 O O . GLU A 1 79 ? 21.899 3.602 -32.972 1.00 65.56 79 GLU A O 1
ATOM 669 N N . GLU A 1 80 ? 21.651 1.812 -31.641 1.00 65.19 80 GLU A N 1
ATOM 670 C CA . GLU A 1 80 ? 22.832 1.087 -32.133 1.00 65.19 80 GLU A CA 1
ATOM 671 C C . GLU A 1 80 ? 22.539 0.326 -33.437 1.00 65.19 80 GLU A C 1
ATOM 673 O O . GLU A 1 80 ? 23.406 0.258 -34.312 1.00 65.19 80 GLU A O 1
ATOM 678 N N . GLU A 1 81 ? 21.318 -0.195 -33.598 1.00 62.09 81 GLU A N 1
ATOM 679 C CA . GLU A 1 81 ? 20.866 -0.868 -34.822 1.00 62.09 81 GLU A CA 1
ATOM 680 C C . GLU A 1 81 ? 20.577 0.118 -35.966 1.00 62.09 81 GLU A C 1
ATOM 682 O O . GLU A 1 81 ? 20.857 -0.200 -37.116 1.00 62.09 81 GLU A O 1
ATOM 687 N N . GLU A 1 82 ? 20.093 1.332 -35.680 1.00 63.69 82 GLU A N 1
ATOM 688 C CA . GLU A 1 82 ? 19.802 2.351 -36.707 1.00 63.69 82 GLU A CA 1
ATOM 689 C C . GLU A 1 82 ? 21.067 3.057 -37.251 1.00 63.69 82 GLU A C 1
ATOM 691 O O . GLU A 1 82 ? 21.027 3.736 -38.278 1.00 63.69 82 GLU A O 1
ATOM 696 N N . LYS A 1 83 ? 22.211 2.898 -36.570 1.00 61.03 83 LYS A N 1
ATOM 697 C CA . LYS A 1 83 ? 23.515 3.463 -36.970 1.00 61.03 83 LYS A CA 1
ATOM 698 C C . LYS A 1 83 ? 24.430 2.490 -37.729 1.00 61.03 83 LYS A C 1
ATOM 700 O O . LYS A 1 83 ? 25.516 2.917 -38.128 1.00 61.03 83 LYS A O 1
ATOM 705 N N . SER A 1 84 ? 24.030 1.227 -37.912 1.00 54.31 84 SER A N 1
ATOM 706 C CA . SER A 1 84 ? 24.741 0.227 -38.738 1.00 54.31 84 SER A CA 1
ATOM 707 C C . SER A 1 84 ? 24.089 0.055 -40.104 1.00 54.31 84 SER A C 1
ATOM 709 O O . SER A 1 84 ? 24.849 -0.189 -41.069 1.00 54.31 84 SER A O 1
#

pLDDT: mean 88.78, std 11.0, range [54.31, 97.25]

Radius of gyration: 18.68 Å; chains: 1; bounding box: 42×20×58 Å

Organism: NCBI:txid31220

Foldseek 3Di:
DVVVLVVLVVLLVVLVVVLVVLVPDDQPDWDWDADPPDRDTDTDGSVVVNVVSVVSNVVSVVVSVVVVVVVVVVVVVVVVVVVD

Secondary structure (DSSP, 8-state):
-HHHHHHHHHHHHHHHHHHHHHHHS-TTPPEEEEPTTS--EEEE-HHHHHHHHHHHHHHHHHHHHHHHHHHHHHHHHHHHHTT-